Protein AF-A0A926Y328-F1 (afdb_monomer_lite)

Sequence (182 aa):
MPKIAIYEFLTFYAYMYDIIGTEPSHLHVYKTKTKGKVAKIWIDSLTFAEVGDLKEKEQNPVVRLVEANQEVLLAQYNRVRQGEKVKAITLKLKKNMEGFGRVTPRIKKVSFPKVGKFQVDLEDGREIILPISRFPSLKKVPTSDRRHPIILNGDSITWEKCNEVYHIQDILGFPENYIYKG

Organism: NCBI:txid2771354

Structure (mmCIF, N/CA/C/O backbone):
data_AF-A0A926Y328-F1
#
_entry.id   AF-A0A926Y328-F1
#
loop_
_atom_site.group_PDB
_atom_site.id
_atom_site.type_symbol
_atom_site.label_atom_id
_atom_site.label_alt_id
_atom_site.label_comp_id
_atom_site.label_asym_id
_atom_site.label_entity_id
_atom_site.label_seq_id
_atom_site.pdbx_PDB_ins_code
_atom_site.Cartn_x
_atom_site.Cartn_y
_atom_site.Cartn_z
_atom_site.occupancy
_atom_site.B_iso_or_equiv
_atom_site.auth_seq_id
_atom_site.auth_comp_id
_atom_site.auth_asym_id
_atom_site.auth_atom_id
_atom_site.pdbx_PDB_model_num
ATOM 1 N N . MET A 1 1 ? -23.651 -7.775 28.266 1.00 73.69 1 MET A N 1
ATOM 2 C CA . MET A 1 1 ? -22.973 -6.710 27.498 1.00 73.69 1 MET A CA 1
ATOM 3 C C . MET A 1 1 ? -22.821 -7.190 26.063 1.00 73.69 1 MET A C 1
ATOM 5 O O . MET A 1 1 ? -22.105 -8.169 25.854 1.00 73.69 1 MET A O 1
ATOM 9 N N . PRO A 1 2 ? -23.550 -6.611 25.101 1.00 81.75 2 PRO A N 1
ATOM 10 C CA . PRO A 1 2 ? -23.403 -6.960 23.693 1.00 81.75 2 PRO A CA 1
ATOM 11 C C . PRO A 1 2 ? -22.001 -6.586 23.203 1.00 81.75 2 PRO A C 1
ATOM 13 O O . PRO A 1 2 ? -21.590 -5.428 23.270 1.00 81.75 2 PRO A O 1
ATOM 16 N N . LYS A 1 3 ? -21.253 -7.585 22.725 1.00 90.56 3 LYS A N 1
ATOM 17 C CA . LYS A 1 3 ? -19.982 -7.355 22.035 1.00 90.56 3 LYS A CA 1
ATOM 18 C C . LYS A 1 3 ? -20.291 -6.806 20.649 1.00 90.56 3 LYS A C 1
ATOM 20 O O . LYS A 1 3 ? -20.972 -7.472 19.872 1.00 90.56 3 LYS A O 1
ATOM 25 N N . ILE A 1 4 ? -19.779 -5.619 20.360 1.00 92.06 4 ILE A N 1
ATOM 26 C CA . ILE A 1 4 ? -19.999 -4.924 19.092 1.00 92.06 4 ILE A CA 1
ATOM 27 C C . ILE A 1 4 ? -18.924 -5.334 18.094 1.00 92.06 4 ILE A C 1
ATOM 29 O O . ILE A 1 4 ? -19.246 -5.709 16.970 1.00 92.06 4 ILE A O 1
ATOM 33 N N . ALA A 1 5 ? -17.654 -5.328 18.505 1.00 93.62 5 ALA A N 1
ATOM 34 C CA . ALA A 1 5 ? -16.554 -5.631 17.603 1.00 93.62 5 ALA A CA 1
ATOM 35 C C . ALA A 1 5 ? -15.324 -6.213 18.311 1.00 93.62 5 ALA A C 1
ATOM 37 O O . ALA A 1 5 ? -15.181 -6.119 19.530 1.00 93.62 5 ALA A O 1
ATOM 38 N N . ILE A 1 6 ? -14.428 -6.823 17.539 1.00 92.88 6 ILE A N 1
ATOM 39 C CA . ILE A 1 6 ? -13.157 -7.390 18.003 1.00 92.88 6 ILE A CA 1
ATOM 40 C C . ILE A 1 6 ? -12.027 -7.047 17.027 1.00 92.88 6 ILE A C 1
ATOM 42 O O . ILE A 1 6 ? -12.228 -7.047 15.813 1.00 92.88 6 ILE A O 1
ATOM 46 N N . TYR A 1 7 ? -10.832 -6.790 17.554 1.00 91.00 7 TYR A N 1
ATOM 47 C CA . TYR A 1 7 ? -9.600 -6.626 16.780 1.00 91.00 7 TYR A CA 1
ATOM 48 C C . TYR A 1 7 ? -8.423 -7.195 17.570 1.00 91.00 7 TYR A C 1
ATOM 50 O O . TYR A 1 7 ? -8.097 -6.675 18.634 1.00 91.00 7 TYR A O 1
ATOM 58 N N . GLU A 1 8 ? -7.780 -8.249 17.063 1.00 87.94 8 GLU A N 1
ATOM 59 C CA . GLU A 1 8 ? -6.689 -8.947 17.758 1.00 87.94 8 GLU A CA 1
ATOM 60 C C . GLU A 1 8 ? -7.041 -9.268 19.228 1.00 87.94 8 GLU A C 1
ATOM 62 O O . GLU A 1 8 ? -7.888 -10.117 19.497 1.00 87.94 8 GLU A O 1
ATOM 67 N N . PHE A 1 9 ? -6.407 -8.592 20.191 1.00 87.00 9 PHE A N 1
ATOM 68 C CA . PHE A 1 9 ? -6.648 -8.756 21.626 1.00 87.00 9 PHE A CA 1
ATOM 69 C C . PHE A 1 9 ? -7.624 -7.722 22.214 1.00 87.00 9 PHE A C 1
ATOM 71 O O . PHE A 1 9 ? -7.939 -7.808 23.404 1.00 87.00 9 PHE A O 1
ATOM 78 N N . LEU A 1 10 ? -8.120 -6.772 21.421 1.00 90.62 10 LEU A N 1
ATOM 79 C CA . LEU A 1 10 ? -9.070 -5.735 21.822 1.00 90.62 10 LEU A CA 1
ATOM 80 C C . LEU A 1 10 ? -10.511 -6.185 21.566 1.00 90.62 10 LEU A C 1
ATOM 82 O O . LEU A 1 10 ? -10.850 -6.663 20.482 1.00 90.62 10 LEU A O 1
ATOM 86 N N . THR A 1 11 ? -11.370 -5.992 22.564 1.00 91.94 11 THR A N 1
ATOM 87 C CA . THR A 1 11 ? -12.817 -6.193 22.438 1.00 91.94 11 THR A CA 1
ATOM 88 C C . THR A 1 11 ? -13.537 -4.868 22.657 1.00 91.94 11 THR A C 1
ATOM 90 O O . THR A 1 11 ? -13.275 -4.172 23.638 1.00 91.94 11 THR A O 1
ATOM 93 N N . PHE A 1 12 ? -14.473 -4.570 21.758 1.00 93.56 12 PHE A N 1
ATOM 94 C CA . PHE A 1 12 ? -15.342 -3.402 21.767 1.00 93.56 12 PHE A CA 1
ATOM 95 C C . PHE A 1 12 ? -16.763 -3.836 22.120 1.00 93.56 12 PHE A C 1
ATOM 97 O O . PHE A 1 12 ? -17.315 -4.768 21.523 1.00 93.56 12 PHE A O 1
ATOM 104 N N . TYR A 1 13 ? -17.376 -3.167 23.082 1.00 92.12 13 TYR A N 1
ATOM 105 C CA . TYR A 1 13 ? -18.730 -3.465 23.530 1.00 92.12 13 TYR A CA 1
ATOM 106 C C . TYR A 1 13 ? -19.440 -2.192 23.983 1.00 92.12 13 TYR A C 1
ATOM 108 O O . TYR A 1 13 ? -18.831 -1.131 24.071 1.00 92.12 13 TYR A O 1
ATOM 116 N N . ALA A 1 14 ? -20.728 -2.297 24.278 1.00 88.75 14 ALA A N 1
ATOM 117 C CA . ALA A 1 14 ? -21.470 -1.210 24.899 1.00 88.75 14 ALA A CA 1
ATOM 118 C C . ALA A 1 14 ? -22.305 -1.744 26.068 1.00 88.75 14 ALA A C 1
ATOM 120 O O . ALA A 1 14 ? -22.779 -2.889 26.037 1.00 88.75 14 ALA A O 1
ATOM 121 N N . TYR A 1 15 ? -22.443 -0.953 27.131 1.00 84.06 15 TYR A N 1
ATOM 122 C CA . TYR A 1 15 ? -23.359 -1.278 28.217 1.00 84.06 15 TYR A CA 1
ATOM 123 C C . TYR A 1 15 ? -24.766 -0.853 27.828 1.00 84.06 15 TYR A C 1
ATOM 125 O O . TYR A 1 15 ? -24.985 0.227 27.296 1.00 84.06 15 TYR A O 1
ATOM 133 N N . MET A 1 16 ? -25.739 -1.712 28.118 1.00 76.31 16 MET A N 1
ATOM 134 C CA . MET A 1 16 ? -27.128 -1.445 27.745 1.00 76.31 16 MET A CA 1
ATOM 135 C C . MET A 1 16 ? -27.701 -0.231 28.489 1.00 76.31 16 MET A C 1
ATOM 137 O O . MET A 1 16 ? -28.529 0.478 27.934 1.00 76.31 16 MET A O 1
ATOM 141 N N . TYR A 1 17 ? -27.220 0.021 29.712 1.00 79.81 17 TYR A N 1
ATOM 142 C CA . TYR A 1 17 ? -27.586 1.198 30.499 1.00 79.81 17 TYR A CA 1
ATOM 143 C C . TYR A 1 17 ? -27.181 2.499 29.790 1.00 79.81 17 TYR A C 1
ATOM 145 O O . TYR A 1 17 ? -28.018 3.376 29.601 1.00 79.81 17 TYR A O 1
ATOM 153 N N . ASP A 1 18 ? -25.942 2.573 29.297 1.00 80.81 18 ASP A N 1
ATOM 154 C CA . ASP A 1 18 ? -25.418 3.776 28.641 1.00 80.81 18 ASP A CA 1
ATOM 155 C C . ASP A 1 18 ? -26.069 4.020 27.270 1.00 80.81 18 ASP A C 1
ATOM 157 O O . ASP A 1 18 ? -26.306 5.157 26.879 1.00 80.81 18 ASP A O 1
ATOM 161 N N . ILE A 1 19 ? -26.412 2.943 26.554 1.00 75.75 19 ILE A N 1
ATOM 162 C CA . ILE A 1 19 ? -27.060 2.994 25.232 1.00 75.75 19 ILE A CA 1
ATOM 163 C C . ILE A 1 19 ? -28.508 3.506 25.300 1.00 75.75 19 ILE A C 1
ATOM 165 O O . ILE A 1 19 ? -28.989 4.162 24.372 1.00 75.75 19 ILE A O 1
ATOM 169 N N . ILE A 1 20 ? -29.230 3.151 26.366 1.00 72.88 20 ILE A N 1
ATOM 170 C CA . ILE A 1 20 ? -30.618 3.585 26.589 1.00 72.88 20 ILE A CA 1
ATOM 171 C C . ILE A 1 20 ? -30.651 5.017 27.150 1.00 72.88 20 ILE A C 1
ATOM 173 O O . ILE A 1 20 ? -31.646 5.720 26.981 1.00 72.88 20 ILE A O 1
ATOM 177 N N . GLY A 1 21 ? -29.561 5.457 27.785 1.00 73.44 21 GLY A N 1
ATOM 178 C CA . GLY A 1 21 ? -29.406 6.805 28.317 1.00 73.44 21 GLY A CA 1
ATOM 179 C C . GLY A 1 21 ? -29.294 7.907 27.256 1.00 73.44 21 GLY A C 1
ATOM 180 O O . GLY A 1 21 ? -29.408 7.695 26.049 1.00 73.44 21 GLY A O 1
ATOM 181 N N . THR A 1 22 ? -29.055 9.130 27.734 1.00 75.94 22 THR A N 1
ATOM 182 C CA . THR A 1 22 ? -28.849 10.334 26.908 1.00 75.94 22 THR A CA 1
ATOM 183 C C . THR A 1 22 ? -27.410 10.488 26.416 1.00 75.94 22 THR A C 1
ATOM 185 O O . THR A 1 22 ? -27.053 11.541 25.890 1.00 75.94 22 T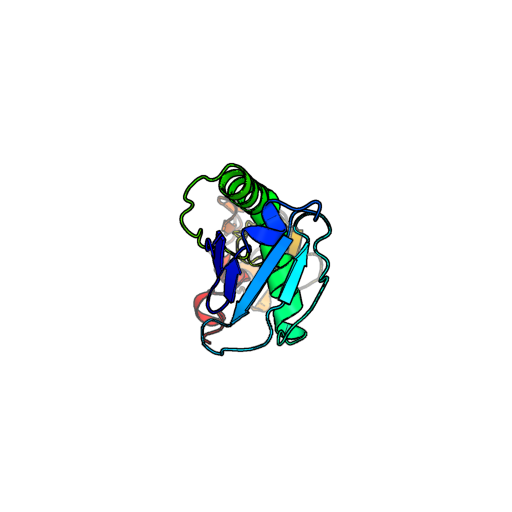HR A O 1
ATOM 188 N N . GLU A 1 23 ? -26.555 9.491 26.635 1.00 82.62 23 GLU A N 1
ATOM 189 C CA . GLU A 1 23 ? -25.159 9.590 26.238 1.00 82.62 23 GLU A CA 1
ATOM 190 C C . GLU A 1 23 ? -24.992 9.497 24.712 1.00 82.62 23 GLU A C 1
ATOM 192 O O . GLU A 1 23 ? -25.730 8.764 24.045 1.00 82.62 23 GLU A O 1
ATOM 197 N N . PRO A 1 24 ? -24.002 10.206 24.138 1.00 87.75 24 PRO A N 1
ATOM 198 C CA . PRO A 1 24 ? -23.628 10.029 22.741 1.00 87.75 24 PRO A CA 1
ATOM 199 C C . PRO A 1 24 ? -23.164 8.598 22.434 1.00 87.75 24 PRO A C 1
ATOM 201 O O . PRO A 1 24 ? -22.748 7.848 23.321 1.00 87.75 24 PRO A O 1
ATOM 204 N N . SER A 1 25 ? -23.171 8.227 21.154 1.00 91.25 25 SER A N 1
ATOM 205 C CA . SER A 1 25 ? -22.725 6.910 20.692 1.00 91.25 25 SER A CA 1
ATOM 206 C C . SER A 1 25 ? -21.257 6.657 21.066 1.00 91.25 25 SER A C 1
ATOM 208 O O . SER A 1 25 ? -20.362 7.407 20.671 1.00 91.25 25 SER A O 1
ATOM 210 N N . HIS A 1 26 ? -20.982 5.590 21.816 1.00 93.75 26 HIS A N 1
ATOM 211 C CA . HIS A 1 26 ? -19.636 5.275 22.309 1.00 93.75 26 HIS A CA 1
ATOM 212 C C . HIS A 1 26 ? -19.370 3.776 22.401 1.00 93.75 26 HIS A C 1
ATOM 214 O O . HIS A 1 26 ? -20.279 2.948 22.414 1.00 93.75 26 HIS A O 1
ATOM 220 N N . LEU A 1 27 ? -18.092 3.425 22.511 1.00 94.06 27 LEU A N 1
ATOM 221 C CA . LEU A 1 27 ? -17.631 2.061 22.710 1.00 94.06 27 LEU A CA 1
ATOM 222 C C . LEU A 1 27 ? -16.776 1.968 23.962 1.00 94.06 27 LEU A C 1
ATOM 224 O O . LEU A 1 27 ? -15.891 2.785 24.211 1.00 94.06 27 LEU A O 1
ATOM 228 N N . HIS A 1 28 ? -17.017 0.900 24.702 1.00 93.69 28 HIS A N 1
ATOM 229 C CA . HIS A 1 28 ? -16.147 0.429 25.756 1.00 93.69 28 HIS A CA 1
ATOM 230 C C . HIS A 1 28 ? -15.105 -0.518 25.165 1.00 93.69 28 HIS A C 1
ATOM 232 O O . HIS A 1 28 ? -15.449 -1.444 24.426 1.00 93.69 28 HIS A O 1
ATOM 238 N N . VAL A 1 29 ? -13.834 -0.297 25.493 1.00 93.19 29 VAL A N 1
ATOM 239 C CA . VAL A 1 29 ? -12.691 -1.021 24.933 1.00 93.19 29 VAL A CA 1
ATOM 240 C C . VAL A 1 29 ? -11.871 -1.631 26.058 1.00 93.19 29 VAL A C 1
ATOM 242 O O . VAL A 1 29 ? -11.437 -0.940 26.979 1.00 93.19 29 VAL A O 1
ATOM 245 N N . TYR A 1 30 ? -11.626 -2.937 25.980 1.00 90.06 30 TYR A N 1
ATOM 246 C CA . TYR A 1 30 ? -10.762 -3.632 26.932 1.00 90.06 30 TYR A CA 1
ATOM 247 C C . TYR A 1 30 ? -9.869 -4.669 26.256 1.00 90.06 30 TYR A C 1
ATOM 249 O O . TYR A 1 30 ? -10.146 -5.170 25.161 1.00 90.06 30 TYR A O 1
ATOM 257 N N . LYS A 1 31 ? -8.786 -5.019 26.953 1.00 88.25 31 LYS A N 1
ATOM 258 C CA . LYS A 1 31 ? -7.846 -6.064 26.550 1.00 88.25 31 LYS A CA 1
ATOM 259 C C . LYS A 1 31 ? -8.365 -7.426 26.997 1.00 88.25 31 LYS A C 1
ATOM 261 O O . LYS A 1 31 ? -8.443 -7.716 28.183 1.00 88.25 31 LYS A O 1
ATOM 266 N N . THR A 1 32 ? -8.659 -8.307 26.051 1.00 79.19 32 THR A N 1
ATOM 267 C CA . THR A 1 32 ? -9.275 -9.621 26.312 1.00 79.19 32 THR A CA 1
ATOM 268 C C . THR A 1 32 ? -8.419 -10.514 27.220 1.00 79.19 32 THR A C 1
ATOM 270 O O . THR A 1 32 ? -8.957 -11.330 27.962 1.00 79.19 32 THR A O 1
ATOM 273 N N . LYS A 1 33 ? -7.090 -10.343 27.195 1.00 71.19 33 LYS A N 1
ATOM 274 C CA . LYS A 1 33 ? -6.137 -11.130 27.998 1.00 71.19 33 LYS A CA 1
ATOM 275 C C . LYS A 1 33 ? -5.918 -10.601 29.424 1.00 71.19 33 LYS A C 1
ATOM 277 O O . LYS A 1 33 ? -5.341 -11.313 30.235 1.00 71.19 33 LYS A O 1
ATOM 282 N N . THR A 1 34 ? -6.359 -9.384 29.745 1.00 68.81 34 THR A N 1
ATOM 283 C CA . THR A 1 34 ? -6.129 -8.750 31.055 1.00 68.81 34 THR A CA 1
ATOM 284 C C . THR A 1 34 ? -7.411 -8.086 31.542 1.00 68.81 34 THR A C 1
ATOM 286 O O . THR A 1 34 ? -7.895 -7.153 30.904 1.00 68.81 34 THR A O 1
ATOM 289 N N . LYS A 1 35 ? -7.957 -8.526 32.681 1.00 63.69 35 LYS A N 1
ATOM 290 C CA . LYS A 1 35 ? -9.060 -7.809 33.336 1.00 63.69 35 LYS A CA 1
ATOM 291 C C . LYS A 1 35 ? -8.498 -6.521 33.941 1.00 63.69 35 LYS A C 1
ATOM 293 O O . LYS A 1 35 ? -7.782 -6.582 34.931 1.00 63.69 35 LYS A O 1
ATOM 298 N N . GLY A 1 36 ? -8.782 -5.393 33.303 1.00 76.25 36 GLY A N 1
ATOM 299 C CA . GLY A 1 36 ? -8.297 -4.070 33.689 1.00 76.25 36 GLY A CA 1
ATOM 300 C C . GLY A 1 36 ? -9.384 -3.012 33.537 1.00 76.25 36 GLY A C 1
ATOM 301 O O . GLY A 1 36 ? -10.508 -3.329 33.131 1.00 76.25 36 GLY A O 1
ATOM 302 N N . LYS A 1 37 ? -9.054 -1.760 33.856 1.00 85.25 37 LYS A N 1
ATOM 303 C CA . LYS A 1 37 ? -9.951 -0.620 33.658 1.00 85.25 37 LYS A CA 1
ATOM 304 C C . LYS A 1 37 ? -10.261 -0.456 32.175 1.00 85.25 37 LYS A C 1
ATOM 306 O O . LYS A 1 37 ? -9.373 -0.479 31.319 1.00 85.25 37 LYS A O 1
ATOM 311 N N . VAL A 1 38 ? -11.547 -0.313 31.894 1.00 91.12 38 VAL A N 1
ATOM 312 C CA . VAL A 1 38 ? -12.096 -0.234 30.544 1.00 91.12 38 VAL A CA 1
ATOM 313 C C . VAL A 1 38 ? -11.940 1.194 30.033 1.00 91.12 38 VAL A C 1
ATOM 315 O O . VAL A 1 38 ? -12.149 2.139 30.784 1.00 91.12 38 VAL A O 1
ATOM 318 N N . ALA A 1 39 ? -11.557 1.348 28.771 1.00 93.75 39 ALA A N 1
ATOM 319 C CA . ALA A 1 39 ? -11.545 2.645 28.111 1.00 93.75 39 ALA A CA 1
ATOM 320 C C . ALA A 1 39 ? -12.910 2.934 27.480 1.00 93.75 39 ALA A C 1
ATOM 322 O O . ALA A 1 39 ? -13.595 2.009 27.045 1.00 93.75 39 ALA A O 1
ATOM 323 N N . LYS A 1 40 ? -13.276 4.206 27.361 1.00 94.56 40 LYS A N 1
ATOM 324 C CA . LYS A 1 40 ? -14.501 4.684 26.721 1.00 94.56 40 LYS A CA 1
ATOM 325 C C . LYS A 1 40 ? -14.137 5.678 25.627 1.00 94.56 40 LYS A C 1
ATOM 327 O O . LYS A 1 40 ? -13.535 6.710 25.916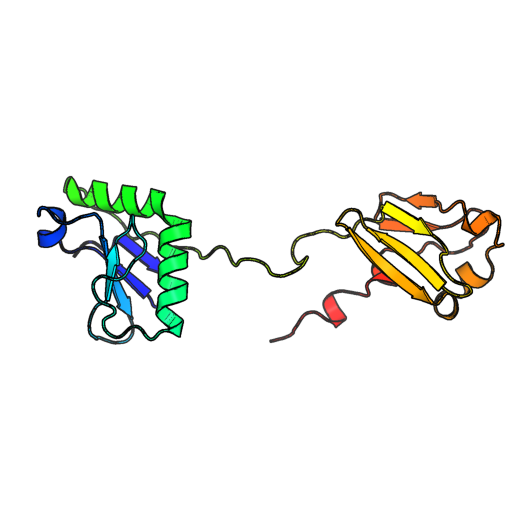 1.00 94.56 40 LYS A O 1
ATOM 332 N N . ILE A 1 41 ? -14.497 5.365 24.385 1.00 95.69 41 ILE A N 1
ATOM 333 C CA . ILE A 1 41 ? -14.258 6.202 23.201 1.00 95.69 41 ILE A CA 1
ATOM 334 C C . ILE A 1 41 ? -15.584 6.570 22.538 1.00 95.69 41 ILE A C 1
ATOM 336 O O . ILE A 1 41 ? -16.431 5.703 22.318 1.00 95.69 41 ILE A O 1
ATOM 340 N N . TRP A 1 42 ? -15.765 7.845 22.209 1.00 95.50 42 TRP A N 1
ATOM 341 C CA . TRP A 1 42 ? -16.911 8.319 21.436 1.00 95.50 42 TRP A CA 1
ATOM 342 C C . TRP A 1 42 ? -16.751 7.914 19.969 1.00 95.50 42 TRP A C 1
ATOM 344 O O . TRP A 1 42 ? -15.687 8.115 19.384 1.00 95.50 42 TRP A O 1
ATOM 354 N N . ILE A 1 43 ? -17.798 7.342 19.367 1.00 92.75 43 ILE A N 1
ATOM 355 C CA . ILE A 1 43 ? -17.726 6.866 17.979 1.00 92.75 43 ILE A CA 1
ATOM 356 C C . ILE A 1 43 ? -17.631 8.052 17.015 1.00 92.75 43 ILE A C 1
ATOM 358 O O . ILE A 1 43 ? -16.871 7.978 16.057 1.00 92.75 43 ILE A O 1
ATOM 362 N N . ASP A 1 44 ? -18.352 9.143 17.279 1.00 89.75 44 ASP A N 1
ATOM 363 C CA . ASP A 1 44 ? -18.438 10.290 16.367 1.00 89.75 44 ASP A CA 1
ATOM 364 C C . ASP A 1 44 ? -17.201 11.199 16.433 1.00 89.75 44 ASP A C 1
ATOM 366 O O . ASP A 1 44 ? -16.623 11.531 15.401 1.00 89.75 44 ASP A O 1
ATOM 370 N N . SER A 1 45 ? -16.762 11.581 17.640 1.00 92.38 45 SER A N 1
ATOM 371 C CA . SER A 1 45 ? -15.619 12.492 17.821 1.00 92.38 45 SER A CA 1
ATOM 372 C C . SER A 1 45 ? -14.262 11.794 17.841 1.00 92.38 45 SER A C 1
ATOM 374 O O . SER A 1 45 ? -13.239 12.474 17.801 1.00 92.38 45 SER A O 1
ATOM 376 N N . LEU A 1 46 ? -14.236 10.460 17.948 1.00 92.88 46 LEU A N 1
ATOM 377 C CA . LEU A 1 46 ? -13.021 9.643 18.047 1.00 92.88 46 LEU A CA 1
ATOM 378 C C . LEU A 1 46 ? -12.140 9.961 19.271 1.00 92.88 46 LEU A C 1
ATOM 380 O O . LEU A 1 46 ? -10.982 9.549 19.339 1.00 92.88 46 LEU A O 1
ATOM 384 N N . THR A 1 47 ? -12.681 10.676 20.259 1.00 93.75 47 THR A N 1
ATOM 385 C CA . THR A 1 47 ? -11.978 11.042 21.491 1.00 93.75 47 THR A CA 1
ATOM 386 C C . THR A 1 47 ? -12.308 10.080 22.626 1.00 93.75 47 THR A C 1
ATOM 388 O O . THR A 1 47 ? -13.423 9.562 22.732 1.00 93.75 47 THR A O 1
ATOM 391 N N . PHE A 1 48 ? -11.337 9.844 23.508 1.00 94.12 48 PHE A N 1
ATOM 392 C CA . PHE A 1 48 ? -11.570 9.077 24.727 1.00 94.12 48 PHE A CA 1
ATOM 393 C C . PHE A 1 48 ? -12.238 9.954 25.789 1.00 94.12 48 PHE A C 1
ATOM 395 O O . PHE A 1 48 ? -11.722 11.015 26.130 1.00 94.12 48 PHE A O 1
ATOM 402 N N . ALA A 1 49 ? -13.356 9.484 26.341 1.00 92.69 49 ALA A N 1
ATOM 403 C CA . ALA A 1 49 ? -13.877 9.976 27.615 1.00 92.69 49 ALA A CA 1
ATOM 404 C C . ALA A 1 49 ? -13.023 9.454 28.777 1.00 92.69 49 ALA A C 1
ATOM 406 O O . ALA A 1 49 ? -12.724 10.181 29.717 1.00 92.69 49 ALA A O 1
ATOM 407 N N . GLU A 1 50 ? -12.602 8.190 28.678 1.00 93.31 50 GLU A N 1
ATOM 408 C CA . GLU A 1 50 ? -11.755 7.517 29.659 1.00 93.31 50 GLU A CA 1
ATOM 409 C C . GLU A 1 50 ? -10.768 6.605 28.929 1.00 93.31 50 GLU A C 1
ATOM 411 O O . GLU A 1 50 ? -11.159 5.828 28.061 1.00 93.31 50 GLU A O 1
ATOM 416 N N . VAL A 1 51 ? -9.482 6.663 29.271 1.00 91.88 51 VAL A N 1
ATOM 417 C CA . VAL A 1 51 ? -8.455 5.827 28.615 1.00 91.88 51 VAL A CA 1
ATOM 418 C C . VAL A 1 51 ? -8.269 4.457 29.278 1.00 91.88 51 VAL A C 1
ATOM 420 O O . VAL A 1 51 ? -7.656 3.568 28.687 1.00 91.88 51 VAL A O 1
ATOM 423 N N . GLY A 1 52 ? -8.812 4.258 30.485 1.00 90.31 52 GLY A N 1
ATOM 424 C CA . GLY A 1 52 ? -8.665 3.013 31.242 1.00 90.31 52 GLY A CA 1
ATOM 425 C C . GLY A 1 52 ? -7.199 2.572 31.361 1.00 90.31 52 GLY A C 1
ATOM 426 O O . GLY A 1 52 ? -6.315 3.389 31.608 1.00 90.31 52 GLY A O 1
ATOM 427 N N . ASP A 1 53 ? -6.941 1.281 31.137 1.00 89.88 53 ASP A N 1
ATOM 428 C CA . ASP A 1 53 ? -5.587 0.702 31.133 1.00 89.88 53 ASP A CA 1
ATOM 429 C C . ASP A 1 53 ? -4.946 0.646 29.727 1.00 89.88 53 ASP A C 1
ATOM 431 O O . ASP A 1 53 ? -4.005 -0.133 29.497 1.00 89.88 53 ASP A O 1
ATOM 435 N N . LEU A 1 54 ? -5.462 1.406 28.751 1.00 89.31 54 LEU A N 1
ATOM 436 C CA . LEU A 1 54 ? -4.853 1.501 27.422 1.00 89.31 54 LEU A CA 1
ATOM 437 C C . LEU A 1 54 ? -3.606 2.387 27.469 1.00 89.31 54 LEU A C 1
ATOM 439 O O . LEU A 1 54 ? -3.664 3.573 27.796 1.00 89.31 54 LEU A O 1
ATOM 443 N N . LYS A 1 55 ? -2.465 1.823 27.067 1.00 88.88 55 LYS A N 1
ATOM 444 C CA . LYS A 1 55 ? -1.219 2.582 26.884 1.00 88.88 55 LYS A CA 1
ATOM 445 C C . LYS A 1 55 ? -1.344 3.498 25.666 1.00 88.88 55 LYS A C 1
ATOM 447 O O . LYS A 1 55 ? -2.048 3.152 24.724 1.00 88.88 55 LYS A O 1
ATOM 452 N N . GLU A 1 56 ? -0.589 4.593 25.608 1.00 85.00 56 GLU A N 1
ATOM 453 C CA . GLU A 1 56 ? -0.598 5.518 24.454 1.00 85.00 56 GLU A CA 1
ATOM 454 C C . GLU A 1 56 ? -0.397 4.801 23.106 1.00 85.00 56 GLU A C 1
ATOM 456 O O . GLU A 1 56 ? -1.125 5.036 22.143 1.00 85.00 56 GLU A O 1
ATOM 461 N N . LYS A 1 57 ? 0.513 3.816 23.063 1.00 84.56 57 LYS A N 1
ATOM 462 C CA . LYS A 1 57 ? 0.747 2.971 21.877 1.00 84.56 57 LYS A CA 1
ATOM 463 C C . LYS A 1 57 ? -0.467 2.135 21.434 1.00 84.56 57 LYS A C 1
ATOM 465 O O . LYS A 1 57 ? -0.488 1.652 20.309 1.00 84.56 57 LYS A O 1
ATOM 470 N N . GLU A 1 58 ? -1.434 1.915 22.322 1.00 87.62 58 GLU A N 1
ATOM 471 C CA . GLU A 1 58 ? -2.680 1.170 22.086 1.00 87.62 58 GLU A CA 1
ATOM 472 C C . GLU A 1 58 ? -3.842 2.119 21.743 1.00 87.62 58 GLU A C 1
ATOM 474 O O . GLU A 1 58 ? -4.744 1.733 21.003 1.00 87.62 58 GLU A O 1
ATOM 479 N N . GLN A 1 59 ? -3.800 3.369 22.217 1.00 90.62 59 GLN A N 1
ATOM 480 C CA . GLN A 1 59 ? -4.833 4.380 21.971 1.00 90.62 59 GLN A CA 1
ATOM 481 C C . GLN A 1 59 ? -4.910 4.771 20.487 1.00 90.62 59 GLN A C 1
ATOM 483 O O . GLN A 1 59 ? -5.992 4.738 19.904 1.00 90.62 59 GLN A O 1
ATOM 488 N N . ASN A 1 60 ? -3.771 5.048 19.840 1.00 89.31 60 ASN A N 1
ATOM 489 C CA . ASN A 1 60 ? -3.735 5.416 18.416 1.00 89.31 60 ASN A CA 1
ATOM 490 C C . ASN A 1 60 ? -4.330 4.332 17.490 1.00 89.31 60 ASN A C 1
ATOM 492 O O . ASN A 1 60 ? -5.161 4.659 16.640 1.00 89.31 60 ASN A O 1
ATOM 496 N N . PRO A 1 61 ? -3.971 3.038 17.629 1.00 89.19 61 PRO A N 1
ATOM 497 C CA . PRO A 1 61 ? -4.643 1.966 16.900 1.00 89.19 61 PRO A CA 1
ATOM 498 C C . PRO A 1 61 ? -6.153 1.907 17.140 1.00 89.19 61 PRO A C 1
ATOM 500 O O . PRO A 1 61 ? -6.893 1.692 16.186 1.00 89.19 61 PRO A O 1
ATOM 503 N N . VAL A 1 62 ? -6.624 2.115 18.375 1.00 92.62 62 VAL A N 1
ATOM 504 C CA . VAL A 1 62 ? -8.062 2.123 18.693 1.00 92.62 62 VAL A CA 1
ATOM 505 C C . VAL A 1 62 ? -8.784 3.244 17.951 1.00 92.62 62 VAL A C 1
ATOM 507 O O . VAL A 1 62 ? -9.774 2.965 17.282 1.00 92.62 62 VAL A O 1
ATOM 510 N N . VAL A 1 63 ? -8.266 4.473 18.001 1.00 93.06 63 VAL A N 1
ATOM 511 C CA . VAL A 1 63 ? -8.831 5.622 17.272 1.00 93.06 63 VAL A CA 1
ATOM 512 C C . VAL A 1 63 ? -8.939 5.308 15.781 1.00 93.06 63 VAL A C 1
ATOM 514 O O . VAL A 1 63 ? -10.019 5.403 15.205 1.00 93.06 63 VAL A O 1
ATOM 517 N N . ARG A 1 64 ? -7.853 4.811 15.175 1.00 89.75 64 ARG A N 1
ATOM 518 C CA . ARG A 1 64 ? -7.820 4.435 13.752 1.00 89.75 64 ARG A CA 1
ATOM 519 C C . ARG A 1 64 ? -8.777 3.295 13.404 1.00 89.75 64 ARG A C 1
ATOM 521 O O . ARG A 1 64 ? -9.296 3.255 12.292 1.00 89.75 64 ARG A O 1
ATOM 528 N N . LEU A 1 65 ? -8.991 2.342 14.312 1.00 92.38 65 LEU A N 1
ATOM 529 C CA . LEU A 1 65 ? -9.969 1.268 14.120 1.00 92.38 65 LEU A CA 1
ATOM 530 C C . LEU A 1 65 ? -11.392 1.813 14.120 1.00 92.38 65 LEU A C 1
ATOM 532 O O . LEU A 1 65 ? -12.178 1.403 13.266 1.00 92.38 65 LEU A O 1
ATOM 536 N N . VAL A 1 66 ? -11.711 2.705 15.059 1.00 93.12 66 VAL A N 1
ATOM 537 C CA . VAL A 1 66 ? -13.040 3.316 15.150 1.00 93.12 66 VAL A CA 1
ATOM 538 C C . VAL A 1 66 ? -13.296 4.197 13.932 1.00 93.12 66 VAL A C 1
ATOM 540 O O . VAL A 1 66 ? -14.321 4.022 13.289 1.00 93.12 66 VAL A O 1
ATOM 543 N N . GLU A 1 67 ? -12.333 5.031 13.541 1.00 92.81 67 GLU A N 1
ATOM 544 C CA . GLU A 1 67 ? -12.402 5.871 12.340 1.00 92.81 67 GLU A CA 1
ATOM 545 C C . GLU A 1 67 ? -12.613 5.037 11.067 1.00 92.81 67 GLU A C 1
ATOM 547 O O . GLU A 1 67 ? -13.577 5.232 10.330 1.00 92.81 67 GLU A O 1
ATOM 552 N N . ALA A 1 68 ? -11.762 4.034 10.825 1.00 89.50 68 ALA A N 1
ATOM 553 C CA . ALA A 1 68 ? -11.814 3.238 9.597 1.00 89.50 68 ALA A CA 1
ATOM 554 C C . ALA A 1 68 ? -13.068 2.354 9.472 1.00 89.50 68 ALA A C 1
ATOM 556 O O . ALA A 1 68 ? -13.324 1.815 8.394 1.00 89.50 68 ALA A O 1
ATOM 557 N N . ASN A 1 69 ? -13.811 2.154 10.564 1.00 92.81 69 ASN A N 1
ATOM 558 C CA . ASN A 1 69 ? -14.989 1.287 10.620 1.00 92.81 69 ASN A CA 1
ATOM 559 C C . ASN A 1 69 ? -16.222 2.019 11.186 1.00 92.81 69 ASN A C 1
ATOM 561 O O . ASN A 1 69 ? -17.168 1.359 11.619 1.00 92.81 69 ASN A O 1
ATOM 565 N N . GLN A 1 70 ? -16.216 3.357 11.193 1.00 92.06 70 GLN A N 1
ATOM 566 C CA . GLN A 1 70 ? -17.172 4.188 11.933 1.00 92.06 70 GLN A CA 1
ATOM 567 C C . GLN A 1 70 ? -18.627 3.895 11.551 1.00 92.06 70 GLN A C 1
ATOM 569 O O . GLN A 1 70 ? -19.443 3.622 12.428 1.00 92.06 70 GLN A O 1
ATOM 574 N N . GLU A 1 71 ? -18.941 3.843 10.253 1.00 92.19 71 GLU A N 1
ATOM 575 C CA . GLU A 1 71 ? -20.295 3.557 9.751 1.00 92.19 71 GLU A CA 1
ATOM 576 C C . GLU A 1 71 ? -20.827 2.203 10.240 1.00 92.19 71 GLU A C 1
ATOM 578 O O . GLU A 1 71 ? -21.955 2.095 10.724 1.00 92.19 71 GLU A O 1
ATOM 583 N N . VAL A 1 72 ? -19.999 1.157 10.159 1.00 93.19 72 VAL A N 1
ATOM 584 C CA . VAL A 1 72 ? -20.395 -0.199 10.562 1.00 93.19 72 VAL A CA 1
ATOM 585 C C . VAL A 1 72 ? -20.537 -0.285 12.083 1.00 93.19 72 VAL A C 1
ATOM 587 O O . VAL A 1 72 ? -21.451 -0.942 12.581 1.00 93.19 72 VAL A O 1
ATOM 590 N N . LEU A 1 73 ? -19.664 0.391 12.833 1.00 94.00 73 LEU A N 1
ATOM 591 C CA . LEU A 1 73 ? -19.735 0.462 14.292 1.00 94.00 73 LEU A CA 1
ATOM 592 C C . LEU A 1 73 ? -20.986 1.212 14.765 1.00 94.00 73 LEU A C 1
ATOM 594 O O . LEU A 1 73 ? -21.679 0.704 15.645 1.00 94.00 73 LEU A O 1
ATOM 598 N N . LEU A 1 74 ? -21.317 2.353 14.152 1.00 93.44 74 LEU A N 1
ATOM 599 C CA . LEU A 1 74 ? -22.553 3.096 14.419 1.00 93.44 74 LEU A CA 1
ATOM 600 C C . LEU A 1 74 ? -23.788 2.255 14.097 1.00 93.44 74 LEU A C 1
ATOM 602 O O . LEU A 1 74 ? -24.712 2.185 14.906 1.00 93.44 74 LEU A O 1
ATOM 606 N N . ALA A 1 75 ? -23.798 1.558 12.958 1.00 92.25 75 ALA A N 1
ATOM 607 C CA . ALA A 1 75 ? -24.898 0.669 12.598 1.00 92.25 75 ALA A CA 1
ATOM 608 C C . ALA A 1 75 ? -25.090 -0.447 13.639 1.00 92.25 75 ALA A C 1
ATOM 610 O O . ALA A 1 75 ? -26.209 -0.690 14.084 1.00 92.25 75 ALA A O 1
ATOM 611 N N . GLN A 1 76 ? -24.009 -1.099 14.082 1.00 92.31 76 GLN A N 1
ATOM 612 C CA . GLN A 1 76 ? -24.077 -2.116 15.138 1.00 92.31 76 GLN A CA 1
ATOM 613 C C . GLN A 1 76 ? -24.549 -1.529 16.476 1.00 92.31 76 GLN A C 1
ATOM 615 O O . GLN A 1 76 ? -25.393 -2.128 17.139 1.00 92.31 76 GLN A O 1
ATOM 620 N N . TYR A 1 77 ? -24.049 -0.352 16.857 1.00 91.75 77 TYR A N 1
ATOM 621 C CA . TYR A 1 77 ? -24.457 0.344 18.077 1.00 91.75 77 TYR A CA 1
ATOM 622 C C . TYR A 1 77 ? -25.958 0.673 18.068 1.00 91.75 77 TYR A C 1
ATOM 624 O O . TYR A 1 77 ? -26.668 0.369 19.027 1.00 91.75 77 TYR A O 1
ATOM 632 N N . ASN A 1 78 ? -26.472 1.201 16.956 1.00 90.81 78 ASN A N 1
ATOM 633 C CA . ASN A 1 78 ? -27.886 1.545 16.800 1.00 90.81 78 ASN A CA 1
ATOM 634 C C . ASN A 1 78 ? -28.804 0.318 16.839 1.00 90.81 78 ASN A C 1
ATOM 636 O O . ASN A 1 78 ? -29.868 0.373 17.450 1.00 90.81 78 ASN A O 1
ATOM 640 N N . ARG A 1 79 ? -28.380 -0.812 16.266 1.00 90.50 79 ARG A N 1
ATOM 641 C CA . ARG A 1 79 ? -29.126 -2.076 16.370 1.00 90.50 79 ARG A CA 1
ATOM 642 C C . ARG A 1 79 ? -29.244 -2.544 17.816 1.00 90.50 79 ARG A C 1
ATOM 644 O O . ARG A 1 79 ? -30.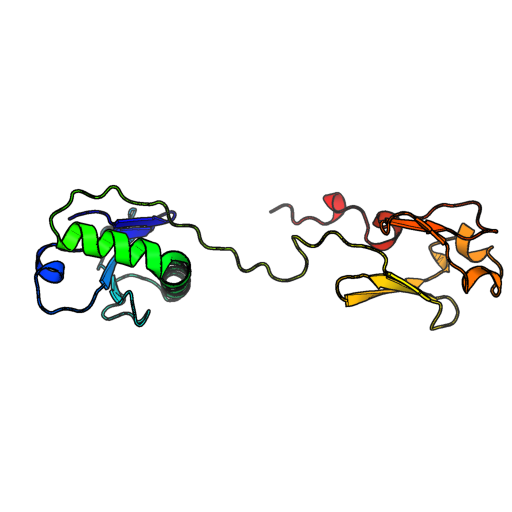328 -2.902 18.265 1.00 90.50 79 ARG A O 1
ATOM 651 N N . VAL A 1 80 ? -28.150 -2.471 18.579 1.00 89.56 80 VAL A N 1
ATOM 652 C CA . VAL A 1 80 ? -28.188 -2.757 20.021 1.00 89.56 80 VAL A CA 1
ATOM 653 C C . VAL A 1 80 ? -29.124 -1.793 20.749 1.00 89.56 80 VAL A C 1
ATOM 655 O O . VAL A 1 80 ? -29.887 -2.224 21.611 1.00 89.56 80 VAL A O 1
ATOM 658 N N . ARG A 1 81 ? -29.103 -0.505 20.391 1.00 87.69 81 ARG A N 1
ATOM 659 C CA . ARG A 1 81 ? -29.991 0.516 20.963 1.00 87.69 81 ARG A CA 1
ATOM 660 C C . ARG A 1 81 ? -31.469 0.225 20.730 1.00 87.69 81 ARG A C 1
ATOM 662 O O . ARG A 1 81 ? -32.289 0.522 21.589 1.00 87.69 81 ARG A O 1
ATOM 669 N N . GLN A 1 82 ? -31.794 -0.412 19.613 1.00 88.81 82 GLN A N 1
ATOM 670 C CA . GLN A 1 82 ? -33.141 -0.879 19.283 1.00 88.81 82 GLN A CA 1
ATOM 671 C C . GLN A 1 82 ? -33.497 -2.226 19.940 1.00 88.81 82 GLN A C 1
ATOM 673 O O . GLN A 1 82 ? -34.577 -2.762 19.707 1.00 88.81 82 GLN A O 1
ATOM 678 N N . GLY A 1 83 ? -32.613 -2.787 20.772 1.00 86.44 83 GLY A N 1
ATOM 679 C CA . GLY A 1 83 ? -32.822 -4.064 21.455 1.00 86.44 83 GLY A CA 1
ATOM 680 C C . GLY A 1 83 ? -32.510 -5.294 20.598 1.00 86.44 83 GLY A C 1
ATOM 681 O O . GLY A 1 83 ? -32.792 -6.420 21.016 1.00 86.44 83 GLY A O 1
ATOM 682 N N . GLU A 1 84 ? -31.913 -5.125 19.416 1.00 88.56 84 GLU A N 1
ATOM 683 C CA . GLU A 1 84 ? -31.535 -6.253 18.572 1.00 88.56 84 GLU A CA 1
ATOM 684 C C . GLU A 1 84 ? -30.323 -7.011 19.125 1.00 88.56 84 GLU A C 1
ATOM 686 O O . GLU A 1 84 ? -29.363 -6.449 19.661 1.00 88.56 84 GLU A O 1
ATOM 691 N N . LYS A 1 85 ? -30.316 -8.330 18.908 1.00 86.94 85 LYS A N 1
ATOM 692 C CA . LYS A 1 85 ? -29.134 -9.158 19.160 1.00 86.94 85 LYS A CA 1
ATOM 693 C C . LYS A 1 85 ? -28.125 -8.975 18.029 1.00 86.94 85 LYS A C 1
ATOM 695 O O . LYS A 1 85 ? -28.373 -9.386 16.898 1.00 86.94 85 LYS A O 1
ATOM 700 N N . VAL A 1 86 ? -26.953 -8.445 18.363 1.00 89.88 86 VAL A N 1
ATOM 701 C CA . VAL A 1 86 ? -25.825 -8.319 17.432 1.00 89.88 86 VAL A CA 1
ATOM 702 C C . VAL A 1 86 ? -24.778 -9.410 17.643 1.00 89.88 86 VAL A C 1
ATOM 704 O O . VAL A 1 86 ? -24.584 -9.912 18.753 1.00 89.88 86 VAL A O 1
ATOM 707 N N . LYS A 1 87 ? -24.079 -9.770 16.564 1.00 91.88 87 LYS A N 1
ATOM 708 C CA . LYS A 1 87 ? -22.849 -10.567 16.619 1.00 91.88 87 LYS A CA 1
ATOM 709 C C . LYS A 1 87 ? -21.658 -9.632 16.458 1.00 91.88 87 LYS A C 1
ATOM 711 O O . LYS A 1 87 ? -21.699 -8.739 15.618 1.00 91.88 87 LYS A O 1
ATOM 716 N N . ALA A 1 88 ? -20.601 -9.877 17.230 1.00 91.88 88 ALA A N 1
ATOM 717 C CA . ALA A 1 88 ? -19.395 -9.067 17.155 1.00 91.88 88 ALA A CA 1
ATOM 718 C C . ALA A 1 88 ? -18.768 -9.145 15.756 1.00 91.88 88 ALA A C 1
ATOM 720 O O . ALA A 1 88 ? -18.525 -10.242 15.247 1.00 91.88 88 ALA A O 1
ATOM 721 N N . ILE A 1 89 ? -18.481 -7.990 15.160 1.00 93.12 89 ILE A N 1
ATOM 722 C CA . ILE A 1 89 ? -17.760 -7.907 13.887 1.00 93.12 89 ILE A CA 1
ATOM 723 C C . ILE A 1 89 ? -16.248 -7.929 14.118 1.00 93.12 89 ILE A C 1
ATOM 725 O O . ILE A 1 89 ? -15.743 -7.371 15.091 1.00 93.12 89 ILE A O 1
ATOM 729 N N . THR A 1 90 ? -15.498 -8.552 13.215 1.00 92.75 90 THR A N 1
ATOM 730 C CA . THR A 1 90 ? -14.033 -8.460 13.229 1.00 92.75 90 THR A CA 1
ATOM 731 C C . THR A 1 90 ? -13.609 -7.202 12.486 1.00 92.75 90 THR A C 1
ATOM 733 O O . THR A 1 90 ? -13.800 -7.108 11.273 1.00 92.75 90 THR A O 1
ATOM 736 N N . LEU A 1 91 ? -13.033 -6.238 13.203 1.00 90.31 91 LEU A N 1
ATOM 737 C CA . LEU A 1 91 ? -12.489 -5.033 12.586 1.00 90.31 91 LEU A CA 1
ATOM 738 C C . LEU A 1 91 ? -11.207 -5.368 11.834 1.00 90.31 91 LEU A C 1
ATOM 740 O O . LEU A 1 91 ? -10.481 -6.307 12.169 1.00 90.31 91 LEU A O 1
ATOM 744 N N . LYS A 1 92 ? -10.906 -4.557 10.827 1.00 82.69 92 LYS A N 1
ATOM 745 C CA . LYS A 1 92 ? -9.623 -4.583 10.133 1.00 82.69 92 LYS A CA 1
ATOM 746 C C . LYS A 1 92 ? -9.063 -3.173 10.143 1.00 82.69 92 LYS A C 1
ATOM 748 O O . LYS A 1 92 ? -9.749 -2.232 9.749 1.00 82.69 92 LYS A O 1
ATOM 753 N N . LEU A 1 93 ? -7.809 -3.027 10.557 1.00 77.94 93 LEU A N 1
ATOM 754 C CA . LEU A 1 93 ? -7.080 -1.802 10.281 1.00 77.94 93 LEU A CA 1
ATOM 755 C C . LEU A 1 93 ? -6.699 -1.846 8.801 1.00 77.94 93 LEU A C 1
ATOM 757 O O . LEU A 1 93 ? -5.985 -2.758 8.370 1.00 77.94 93 LEU A O 1
ATOM 761 N N . LYS A 1 94 ? -7.141 -0.872 8.000 1.00 66.06 94 LYS A N 1
ATOM 762 C CA . LYS A 1 94 ? -6.443 -0.621 6.738 1.00 66.06 94 LYS A CA 1
ATOM 763 C C . LYS A 1 94 ? -5.035 -0.193 7.136 1.00 66.06 94 LYS A C 1
ATOM 765 O O . LYS A 1 94 ? -4.839 0.887 7.688 1.00 66.06 94 LYS A O 1
ATOM 770 N N . LYS A 1 95 ? -4.054 -1.076 6.937 1.00 62.59 95 LYS A N 1
ATOM 771 C CA . LYS A 1 95 ? -2.647 -0.713 7.077 1.00 62.59 95 LYS A CA 1
ATOM 772 C C . LYS A 1 95 ? -2.421 0.414 6.073 1.00 62.59 95 LYS A C 1
ATOM 774 O O . LYS A 1 95 ? -2.448 0.147 4.872 1.00 62.59 95 LYS A O 1
ATOM 779 N N . ASN A 1 96 ? -2.307 1.657 6.556 1.00 57.59 96 ASN A N 1
ATOM 780 C CA . ASN A 1 96 ? -1.808 2.763 5.741 1.00 57.59 96 ASN A CA 1
ATOM 781 C C . ASN A 1 96 ? -0.486 2.252 5.195 1.00 57.59 96 ASN A C 1
ATOM 783 O O . ASN A 1 96 ? 0.421 1.944 5.968 1.00 57.59 96 ASN A O 1
ATOM 787 N N . MET A 1 97 ? -0.447 1.988 3.897 1.00 59.22 97 MET A N 1
ATOM 788 C CA . MET A 1 97 ? 0.781 1.508 3.318 1.00 59.22 97 MET A CA 1
ATOM 789 C C . MET A 1 97 ? 1.669 2.709 3.108 1.00 59.22 97 MET A C 1
ATOM 791 O O . MET A 1 97 ? 1.308 3.638 2.392 1.00 59.22 97 MET A O 1
ATOM 795 N N . GLU A 1 98 ? 2.809 2.679 3.767 1.00 69.12 98 GLU A N 1
ATOM 796 C CA . GLU A 1 98 ? 3.881 3.613 3.499 1.00 69.12 98 GLU A CA 1
ATOM 797 C C . GLU A 1 98 ? 4.604 3.166 2.221 1.00 69.12 98 GLU A C 1
ATOM 799 O O . GLU A 1 98 ? 4.828 1.972 1.996 1.00 69.12 98 GLU A O 1
ATOM 804 N N . GLY A 1 99 ? 4.935 4.126 1.356 1.00 77.19 99 GLY A N 1
ATOM 805 C CA . GLY A 1 99 ? 5.624 3.868 0.091 1.00 77.19 99 GLY A CA 1
ATOM 806 C C . GLY A 1 99 ? 4.773 3.166 -0.981 1.00 77.19 99 GLY A C 1
ATOM 807 O O . GLY A 1 99 ? 3.551 3.276 -1.019 1.00 77.19 99 GLY A O 1
ATOM 808 N N . PHE A 1 100 ? 5.439 2.443 -1.888 1.00 83.19 100 PHE A N 1
ATOM 809 C CA . PHE A 1 100 ? 4.869 1.936 -3.150 1.00 83.19 100 PHE A CA 1
ATOM 810 C C . PHE A 1 100 ? 4.410 0.459 -3.100 1.00 83.19 100 PHE A C 1
ATOM 812 O O . PHE A 1 100 ? 4.327 -0.206 -4.127 1.00 83.19 100 PHE A O 1
ATOM 819 N N . GLY A 1 101 ? 4.091 -0.089 -1.921 1.00 73.62 101 GLY A N 1
ATOM 820 C CA . GLY A 1 101 ? 3.921 -1.541 -1.695 1.00 73.62 101 GLY A CA 1
ATOM 821 C C . GLY A 1 101 ? 2.782 -2.281 -2.434 1.00 73.62 101 GLY A C 1
ATOM 822 O O . GLY A 1 101 ? 2.638 -3.485 -2.254 1.00 73.62 101 GLY A O 1
ATOM 823 N N . ARG A 1 102 ? 1.946 -1.601 -3.231 1.00 74.25 102 ARG A N 1
ATOM 824 C CA . ARG A 1 102 ? 0.866 -2.184 -4.076 1.00 74.25 102 ARG A CA 1
ATOM 825 C C . ARG A 1 102 ? 0.872 -1.592 -5.482 1.00 74.25 102 ARG A C 1
ATOM 827 O O . ARG A 1 102 ? -0.076 -1.775 -6.237 1.00 74.25 102 ARG A O 1
ATOM 834 N N . VAL A 1 103 ? 1.914 -0.840 -5.809 1.00 85.56 103 VAL A N 1
ATOM 835 C CA . VAL A 1 103 ? 2.060 -0.236 -7.120 1.00 85.56 103 VAL A CA 1
ATOM 836 C C . VAL A 1 103 ? 2.950 -1.155 -7.930 1.00 85.56 103 VAL A C 1
ATOM 838 O O . VAL A 1 103 ? 4.116 -1.361 -7.591 1.00 85.56 103 VAL A O 1
ATOM 841 N N . THR A 1 104 ? 2.393 -1.730 -8.990 1.00 91.06 104 THR A N 1
ATOM 842 C CA . THR A 1 104 ? 3.203 -2.443 -9.970 1.00 91.06 104 THR A CA 1
ATOM 843 C C . THR A 1 104 ? 4.022 -1.402 -10.733 1.00 91.06 104 THR A C 1
ATOM 845 O O . THR A 1 104 ? 3.425 -0.547 -11.389 1.00 91.06 104 THR A O 1
ATOM 848 N N . PRO A 1 105 ? 5.365 -1.427 -10.639 1.00 93.88 105 PRO A N 1
ATOM 849 C CA . PRO A 1 105 ? 6.205 -0.495 -11.378 1.00 93.88 105 PRO A CA 1
ATOM 850 C C . PRO A 1 105 ? 5.943 -0.644 -12.881 1.00 93.88 105 PRO A C 1
ATOM 852 O O . PRO A 1 105 ? 5.883 -1.764 -13.387 1.00 93.88 105 PRO A O 1
ATOM 855 N N . ARG A 1 106 ? 5.808 0.482 -13.587 1.00 96.50 106 ARG A N 1
ATOM 856 C CA . ARG A 1 106 ? 5.676 0.528 -15.048 1.00 96.50 106 ARG A CA 1
ATOM 857 C C . ARG A 1 106 ? 6.559 1.618 -15.622 1.00 96.50 106 ARG A C 1
ATOM 859 O O . ARG A 1 106 ? 6.571 2.734 -15.109 1.00 96.50 106 ARG A O 1
ATOM 866 N N . ILE A 1 107 ? 7.308 1.282 -16.661 1.00 97.50 107 ILE A N 1
ATOM 867 C CA . ILE A 1 107 ? 8.237 2.174 -17.346 1.00 97.50 107 ILE A CA 1
ATOM 868 C C . ILE A 1 107 ? 7.436 3.147 -18.202 1.00 97.50 107 ILE A C 1
ATOM 870 O O . ILE A 1 107 ? 6.771 2.748 -19.155 1.00 97.50 107 ILE A O 1
ATOM 874 N N . LYS A 1 108 ? 7.548 4.433 -17.876 1.00 97.06 108 LYS A N 1
ATOM 875 C CA . LYS A 1 108 ? 6.947 5.531 -18.632 1.00 97.06 108 LYS A CA 1
ATOM 876 C C . LYS A 1 108 ? 7.908 6.073 -19.683 1.00 97.06 108 LYS A C 1
ATOM 878 O O . LYS A 1 108 ? 7.499 6.383 -20.798 1.00 97.06 108 LYS A O 1
ATOM 883 N N . LYS A 1 109 ? 9.182 6.244 -19.320 1.00 96.75 109 LYS A N 1
ATOM 884 C CA . LYS A 1 109 ? 10.187 6.876 -20.182 1.00 96.75 109 LYS A CA 1
ATOM 885 C C . LYS A 1 109 ? 11.601 6.463 -19.789 1.00 96.75 109 LYS A C 1
ATOM 887 O O . LYS A 1 109 ? 11.879 6.207 -18.623 1.00 96.75 109 LYS A O 1
ATOM 892 N N . VAL A 1 110 ? 12.505 6.467 -20.769 1.00 96.81 110 VAL A N 1
ATOM 893 C CA . VAL A 1 110 ? 13.951 6.346 -20.547 1.00 96.81 110 VAL A CA 1
ATOM 894 C C . VAL A 1 110 ? 14.662 7.579 -21.101 1.00 96.81 110 VAL A C 1
ATOM 896 O O . VAL A 1 110 ? 14.322 8.077 -22.175 1.00 96.81 110 VAL A O 1
ATOM 899 N N . SER A 1 111 ? 15.643 8.099 -20.365 1.00 95.69 111 SER A N 1
ATOM 900 C CA . SER A 1 111 ? 16.433 9.267 -20.761 1.00 95.69 111 SER A CA 1
ATOM 901 C C . SER A 1 111 ? 17.897 9.170 -20.314 1.00 95.69 111 SER A C 1
ATOM 903 O O . SER A 1 111 ? 18.282 8.275 -19.568 1.00 95.69 111 SER A O 1
ATOM 905 N N . PHE A 1 112 ? 18.746 10.081 -20.798 1.00 95.19 112 PHE A N 1
ATOM 906 C CA . PHE A 1 112 ? 20.190 10.102 -20.519 1.00 95.19 112 PHE A CA 1
ATOM 907 C C . PHE A 1 112 ? 20.613 11.492 -20.025 1.00 95.19 112 PHE A C 1
ATOM 909 O O . PHE A 1 112 ? 21.278 12.229 -20.755 1.00 95.19 112 PHE A O 1
ATOM 916 N N . PRO A 1 113 ? 20.202 11.892 -18.807 1.00 92.31 113 PRO A N 1
ATOM 917 C CA . PRO A 1 113 ? 20.374 13.266 -18.331 1.00 92.31 113 PRO A CA 1
ATOM 918 C C . PRO A 1 113 ? 21.830 13.616 -17.993 1.00 92.31 113 PRO A C 1
ATOM 920 O O . PRO A 1 113 ? 22.191 14.789 -17.952 1.00 92.31 113 PRO A O 1
ATOM 923 N N . LYS A 1 114 ? 22.679 12.615 -17.717 1.00 93.19 114 LYS A N 1
ATOM 924 C CA . LYS A 1 114 ? 24.090 12.795 -17.346 1.00 93.19 114 LYS A CA 1
ATOM 925 C C . LYS A 1 114 ? 24.963 11.777 -18.069 1.00 93.19 114 LYS A C 1
ATOM 927 O O . LYS A 1 114 ? 24.566 10.628 -18.249 1.00 93.19 114 LYS A O 1
ATOM 932 N N . VAL A 1 115 ? 26.180 12.179 -18.440 1.00 91.06 115 VAL A N 1
ATOM 933 C CA . VAL A 1 115 ? 27.151 11.290 -19.098 1.00 91.06 115 VAL A CA 1
ATOM 934 C C . VAL A 1 115 ? 27.392 10.041 -18.244 1.00 91.06 115 VAL A C 1
ATOM 936 O O . VAL A 1 115 ? 27.591 10.125 -17.034 1.00 91.06 115 VAL A O 1
ATOM 939 N N . GLY A 1 116 ? 27.346 8.869 -18.882 1.00 92.50 116 GLY A N 1
ATOM 940 C CA . GLY A 1 116 ? 27.557 7.582 -18.215 1.00 92.50 116 GLY A CA 1
ATOM 941 C C . GLY A 1 116 ? 26.391 7.104 -17.343 1.00 92.50 116 GLY A C 1
ATOM 942 O O . GLY A 1 116 ? 26.509 6.048 -16.720 1.00 92.50 116 GLY A O 1
ATOM 943 N N . LYS A 1 117 ? 25.270 7.834 -17.307 1.00 95.62 117 LYS A N 1
ATOM 944 C CA . LYS A 1 117 ? 24.058 7.464 -16.572 1.00 95.62 117 LYS A CA 1
ATOM 945 C C . LYS A 1 117 ? 22.843 7.471 -17.493 1.00 95.62 117 LYS A C 1
ATOM 947 O O . LYS A 1 117 ? 22.794 8.218 -18.469 1.00 95.62 117 LYS A O 1
ATOM 952 N N . PHE A 1 118 ? 21.862 6.654 -17.156 1.00 95.69 118 PHE A N 1
ATOM 953 C CA . PHE A 1 118 ? 20.536 6.704 -17.751 1.00 95.69 118 PHE A CA 1
ATOM 954 C C . PHE A 1 118 ? 19.495 6.769 -16.640 1.00 95.69 118 PHE A C 1
ATOM 956 O O . PHE A 1 118 ? 19.765 6.386 -15.502 1.00 95.69 118 PHE A O 1
ATOM 963 N N . GLN A 1 119 ? 18.343 7.330 -16.961 1.00 97.62 119 GLN A N 1
ATOM 964 C CA . GLN A 1 119 ? 17.228 7.525 -16.055 1.00 97.62 119 GLN A CA 1
ATOM 965 C C . GLN A 1 119 ? 16.017 6.783 -16.601 1.00 97.62 119 GLN A C 1
ATOM 967 O O . GLN A 1 119 ? 15.742 6.848 -17.799 1.00 97.62 119 GLN A O 1
ATOM 972 N N . VAL A 1 120 ? 15.314 6.090 -15.714 1.00 97.81 120 VAL A N 1
ATOM 973 C CA . VAL A 1 120 ? 14.038 5.436 -15.985 1.00 97.81 120 VAL A CA 1
ATOM 974 C C . VAL A 1 120 ? 12.978 6.139 -15.150 1.00 97.81 120 VAL A C 1
ATOM 976 O O . VAL A 1 120 ? 13.038 6.110 -13.920 1.00 97.81 120 VAL A O 1
ATOM 979 N N . ASP A 1 121 ? 12.025 6.767 -15.829 1.00 97.75 121 ASP A N 1
ATOM 980 C CA . ASP A 1 121 ? 10.863 7.389 -15.207 1.00 97.75 121 ASP A CA 1
ATOM 981 C C . ASP A 1 121 ? 9.737 6.358 -15.181 1.00 97.75 121 ASP A C 1
ATOM 983 O O . ASP A 1 121 ? 9.416 5.750 -16.211 1.00 97.75 121 ASP A O 1
ATOM 987 N N . LEU A 1 122 ? 9.138 6.154 -14.014 1.00 97.38 122 LEU A N 1
ATOM 988 C CA . LEU A 1 122 ? 8.025 5.235 -13.823 1.00 97.38 122 LEU A CA 1
ATOM 989 C C . LEU A 1 122 ? 6.687 5.984 -13.832 1.00 97.38 122 LEU A C 1
ATOM 991 O O . LEU A 1 122 ? 6.606 7.171 -13.511 1.00 97.38 122 LEU A O 1
ATOM 995 N N . GLU A 1 123 ? 5.613 5.289 -14.202 1.00 96.44 123 GLU A N 1
ATOM 996 C CA . GLU A 1 123 ? 4.254 5.854 -14.242 1.00 96.44 123 GLU A CA 1
ATOM 997 C C . GLU A 1 123 ? 3.777 6.358 -12.873 1.00 96.44 123 GLU A C 1
ATOM 999 O O . GLU A 1 123 ? 2.984 7.293 -12.801 1.00 96.44 123 GLU A O 1
ATOM 1004 N N . ASP A 1 124 ? 4.309 5.786 -11.793 1.00 93.19 124 ASP A N 1
ATOM 1005 C CA . ASP A 1 124 ? 4.001 6.152 -10.410 1.00 93.19 124 ASP A CA 1
ATOM 1006 C C . ASP A 1 124 ? 4.799 7.350 -9.871 1.00 93.19 124 ASP A C 1
ATOM 1008 O O . ASP A 1 124 ? 4.703 7.679 -8.688 1.00 93.19 124 ASP A O 1
ATOM 1012 N N . GLY A 1 125 ? 5.571 8.013 -10.736 1.00 95.12 125 GLY A N 1
ATOM 1013 C CA . GLY A 1 125 ? 6.309 9.232 -10.415 1.00 95.12 125 GLY A CA 1
ATOM 1014 C C . GLY A 1 125 ? 7.721 9.005 -9.879 1.00 95.12 125 GLY A C 1
ATOM 1015 O O . GLY A 1 125 ? 8.399 9.977 -9.555 1.00 95.12 125 GLY A O 1
ATOM 1016 N N . ARG A 1 126 ? 8.198 7.758 -9.784 1.00 95.88 126 ARG A N 1
ATOM 1017 C CA . ARG A 1 126 ? 9.599 7.487 -9.434 1.00 95.88 126 ARG A CA 1
ATOM 1018 C C . ARG A 1 126 ? 10.536 7.795 -10.599 1.00 95.88 126 ARG A C 1
ATOM 1020 O O . ARG A 1 126 ? 10.275 7.407 -11.733 1.00 95.88 126 ARG A O 1
ATOM 1027 N N . GLU A 1 127 ? 11.678 8.392 -10.278 1.00 97.06 127 GLU A N 1
ATOM 1028 C CA . GLU A 1 127 ? 12.788 8.608 -11.207 1.00 97.06 127 GLU A CA 1
ATOM 1029 C C . GLU A 1 127 ? 14.013 7.835 -10.718 1.00 97.06 127 GLU A C 1
ATOM 1031 O O . GLU A 1 127 ? 14.517 8.064 -9.615 1.00 97.06 127 GLU A O 1
ATOM 1036 N N . ILE A 1 128 ? 14.490 6.889 -11.524 1.00 96.75 128 ILE A N 1
ATOM 1037 C CA . ILE A 1 128 ? 15.570 5.981 -11.135 1.00 96.75 128 ILE A CA 1
ATOM 1038 C C . ILE A 1 128 ? 16.772 6.227 -12.033 1.00 96.75 128 ILE A C 1
ATOM 1040 O O . ILE A 1 128 ? 16.726 5.949 -13.228 1.00 96.75 128 ILE A O 1
ATOM 1044 N N . ILE A 1 129 ? 17.862 6.735 -11.453 1.00 97.38 129 ILE A N 1
ATOM 1045 C CA . ILE A 1 129 ? 19.102 7.032 -12.179 1.00 97.38 129 ILE A CA 1
ATOM 1046 C C . ILE A 1 129 ? 20.120 5.916 -11.945 1.00 97.38 129 ILE A C 1
ATOM 1048 O O . ILE A 1 129 ? 20.583 5.698 -10.826 1.00 97.38 129 ILE A O 1
ATOM 1052 N N . LEU A 1 130 ? 20.532 5.266 -13.029 1.00 96.44 130 LEU A N 1
ATOM 1053 C CA . LEU A 1 130 ? 21.416 4.107 -13.031 1.00 96.44 130 LEU A CA 1
ATOM 1054 C C . LEU A 1 130 ? 22.694 4.369 -13.844 1.00 96.44 130 LEU A C 1
ATOM 1056 O O . LEU A 1 130 ? 22.678 5.113 -14.830 1.00 96.44 130 LEU A O 1
ATOM 1060 N N . PRO A 1 131 ? 23.833 3.762 -13.467 1.00 96.69 131 PRO A N 1
ATOM 1061 C CA . PRO A 1 131 ? 25.060 3.847 -14.248 1.00 96.69 131 PRO A CA 1
ATOM 1062 C C . PRO A 1 131 ? 25.018 2.905 -15.460 1.00 96.69 131 PRO A C 1
ATOM 1064 O O . PRO A 1 131 ? 24.776 1.709 -15.323 1.00 96.69 131 PRO A O 1
ATOM 1067 N N . ILE A 1 132 ? 25.378 3.408 -16.644 1.00 94.56 132 ILE A N 1
ATOM 1068 C CA . ILE A 1 132 ? 25.461 2.606 -17.882 1.00 94.56 132 ILE A CA 1
ATOM 1069 C C . ILE A 1 132 ? 26.527 1.502 -17.765 1.00 94.56 132 ILE A C 1
ATOM 1071 O O . ILE A 1 132 ? 26.429 0.470 -18.418 1.00 94.56 132 ILE A O 1
ATOM 1075 N N . SER A 1 133 ? 27.544 1.674 -16.912 1.00 94.94 133 SER A N 1
ATOM 1076 C CA . SER A 1 133 ? 28.605 0.675 -16.710 1.00 94.94 133 SER A CA 1
ATOM 1077 C C . SER A 1 133 ? 28.101 -0.678 -16.200 1.00 94.94 133 SER A C 1
ATOM 1079 O O . SER A 1 133 ? 28.782 -1.679 -16.406 1.00 94.94 133 SER A O 1
ATOM 1081 N N . ARG A 1 134 ? 26.919 -0.721 -15.571 1.00 95.62 134 ARG A N 1
ATOM 1082 C CA . ARG A 1 134 ? 26.268 -1.959 -15.117 1.00 95.62 134 ARG A CA 1
ATOM 1083 C C . ARG A 1 134 ? 25.454 -2.658 -16.214 1.00 95.62 134 ARG A C 1
ATOM 1085 O O . ARG A 1 134 ? 25.009 -3.772 -15.987 1.00 95.62 134 ARG A O 1
ATOM 1092 N N . PHE A 1 135 ? 25.321 -2.046 -17.394 1.00 94.69 135 PHE A N 1
ATOM 1093 C CA . PHE A 1 135 ? 24.534 -2.541 -18.528 1.00 94.69 135 PHE A CA 1
ATOM 1094 C C . PHE A 1 135 ? 25.430 -2.645 -19.781 1.00 94.69 135 PHE A C 1
ATOM 1096 O O . PHE A 1 135 ? 25.448 -1.739 -20.622 1.00 94.69 135 PHE A O 1
ATOM 1103 N N . PRO A 1 136 ? 26.231 -3.724 -19.919 1.00 93.19 136 PRO A N 1
ATOM 1104 C CA . PRO A 1 136 ? 27.247 -3.831 -20.970 1.00 93.19 136 PRO A CA 1
ATOM 1105 C C . PRO A 1 136 ? 26.694 -3.757 -22.397 1.00 93.19 136 PRO A C 1
ATOM 1107 O O . PRO A 1 136 ? 27.354 -3.178 -23.262 1.00 93.19 136 PRO A O 1
ATOM 1110 N N . SER A 1 137 ? 25.501 -4.304 -22.657 1.00 94.25 137 SER A N 1
ATOM 1111 C CA . SER A 1 137 ? 24.876 -4.246 -23.988 1.00 94.25 137 SER A CA 1
ATOM 1112 C C . SER A 1 137 ? 24.412 -2.822 -24.321 1.00 94.25 137 SER A C 1
ATOM 1114 O O . SER A 1 137 ? 24.765 -2.309 -25.379 1.00 94.25 137 SER A O 1
ATOM 1116 N N . LEU A 1 138 ? 23.788 -2.107 -23.376 1.00 93.12 138 LEU A N 1
ATOM 1117 C CA . LEU A 1 138 ? 23.435 -0.687 -23.513 1.00 93.12 138 LEU A CA 1
ATOM 1118 C C . LEU A 1 138 ? 24.658 0.211 -23.754 1.00 93.12 138 LEU A C 1
ATOM 1120 O O . LEU A 1 138 ? 24.601 1.174 -24.522 1.00 93.12 138 LEU A O 1
ATOM 1124 N N . LYS A 1 139 ? 25.805 -0.110 -23.143 1.00 91.75 139 LYS A N 1
ATOM 1125 C CA . LYS A 1 139 ? 27.059 0.621 -23.387 1.00 91.75 139 LYS A CA 1
ATOM 1126 C C . LYS A 1 139 ? 27.474 0.586 -24.865 1.00 91.75 139 LYS A C 1
ATOM 1128 O O . LYS A 1 139 ? 28.076 1.555 -25.327 1.00 91.75 139 LYS A O 1
ATOM 1133 N N . LYS A 1 140 ? 27.139 -0.483 -25.597 1.00 92.69 140 LYS A N 1
ATOM 1134 C CA . LYS A 1 140 ? 27.432 -0.650 -27.032 1.00 92.69 140 LYS A CA 1
ATOM 1135 C C . LYS A 1 140 ? 26.426 0.067 -27.942 1.00 92.69 140 LYS A C 1
ATOM 1137 O O . LYS A 1 140 ? 26.753 0.330 -29.094 1.00 92.69 140 LYS A O 1
ATOM 1142 N N . VAL A 1 141 ? 25.247 0.427 -27.430 1.00 92.50 141 VAL A N 1
ATOM 1143 C CA . VAL A 1 141 ? 24.218 1.150 -28.193 1.00 92.50 141 VAL A CA 1
ATOM 1144 C C . VAL A 1 141 ? 24.716 2.566 -28.525 1.00 92.50 141 VAL A C 1
ATOM 1146 O O . VAL A 1 141 ? 25.134 3.280 -27.600 1.00 92.50 141 VAL A O 1
ATOM 1149 N N . PRO A 1 142 ? 24.672 3.008 -29.798 1.00 91.81 142 PRO A N 1
ATOM 1150 C CA . PRO A 1 142 ? 25.068 4.359 -30.195 1.00 91.81 142 PRO A CA 1
ATOM 1151 C C . PRO A 1 142 ? 24.240 5.452 -29.512 1.00 91.81 142 PRO A C 1
ATOM 1153 O O . PRO A 1 142 ? 23.042 5.301 -29.290 1.00 91.81 142 PRO A O 1
ATOM 1156 N N . THR A 1 143 ? 24.849 6.607 -29.237 1.00 88.56 143 THR A N 1
ATOM 1157 C CA . THR A 1 143 ? 24.170 7.732 -28.563 1.00 88.56 143 THR A CA 1
ATOM 1158 C C . THR A 1 143 ? 22.935 8.244 -29.314 1.00 88.56 143 THR A C 1
ATOM 1160 O O . THR A 1 143 ? 21.994 8.717 -28.680 1.00 88.56 143 THR A O 1
ATOM 1163 N N . SER A 1 144 ? 22.922 8.155 -30.647 1.00 89.38 144 SER A N 1
ATOM 1164 C CA . SER A 1 144 ? 21.759 8.508 -31.472 1.00 89.38 144 SER A CA 1
ATOM 1165 C C . SER A 1 144 ? 20.574 7.567 -31.243 1.00 89.38 144 SER A C 1
ATOM 1167 O O . SER A 1 144 ? 19.440 8.029 -31.141 1.00 89.38 144 SER A O 1
ATOM 1169 N N . ASP A 1 145 ? 20.849 6.271 -31.104 1.00 91.19 145 ASP A N 1
ATOM 1170 C CA . ASP A 1 145 ? 19.843 5.231 -30.884 1.00 91.19 145 ASP A CA 1
ATOM 1171 C C . ASP A 1 145 ? 19.305 5.274 -29.448 1.00 91.19 145 ASP A C 1
ATOM 1173 O O . ASP A 1 145 ? 18.107 5.171 -29.217 1.00 91.19 145 ASP A O 1
ATOM 1177 N N . ARG A 1 146 ? 20.161 5.605 -28.471 1.00 90.06 146 ARG A N 1
ATOM 1178 C CA . ARG A 1 146 ? 19.769 5.769 -27.057 1.00 90.06 146 ARG A CA 1
ATOM 1179 C C . ARG A 1 146 ? 18.598 6.730 -26.832 1.00 90.06 146 ARG A C 1
ATOM 1181 O O . ARG A 1 146 ? 17.878 6.582 -25.848 1.00 90.06 146 ARG A O 1
ATOM 1188 N N . ARG A 1 147 ? 18.411 7.715 -27.717 1.00 88.19 147 ARG A N 1
ATOM 1189 C CA . ARG A 1 147 ? 17.307 8.689 -27.647 1.00 88.19 147 ARG A CA 1
ATOM 1190 C C . ARG A 1 147 ? 15.950 8.110 -28.062 1.00 88.19 147 ARG A C 1
ATOM 1192 O O . ARG A 1 147 ? 14.941 8.761 -27.816 1.00 88.19 147 ARG A O 1
ATOM 1199 N N . HIS A 1 148 ? 15.930 6.910 -28.636 1.00 93.44 148 HIS A N 1
ATOM 1200 C CA . HIS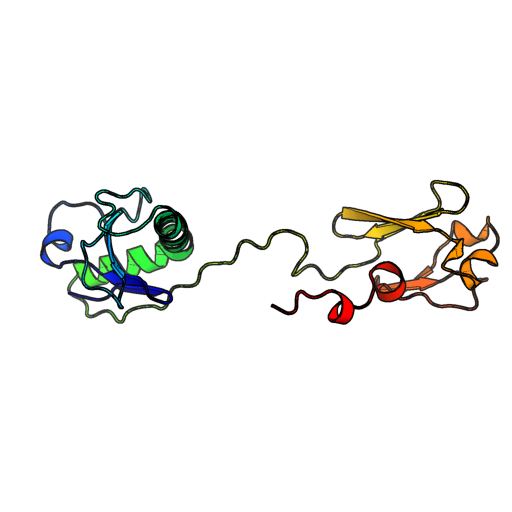 A 1 148 ? 14.743 6.234 -29.154 1.00 93.44 148 HIS A CA 1
ATOM 1201 C C . HIS A 1 148 ? 14.583 4.850 -28.496 1.00 93.44 148 HIS A C 1
ATOM 1203 O O . HIS A 1 148 ? 14.735 3.824 -29.155 1.00 93.44 148 HIS A O 1
ATOM 1209 N N . PRO A 1 149 ? 14.329 4.790 -27.175 1.00 94.25 149 PRO A N 1
ATOM 1210 C CA . PRO A 1 149 ? 14.074 3.525 -26.498 1.00 94.25 149 PRO A CA 1
ATOM 1211 C C . PRO A 1 149 ? 12.757 2.908 -26.982 1.00 94.25 149 PRO A C 1
ATOM 1213 O O . PRO A 1 149 ? 11.757 3.603 -27.165 1.00 94.25 149 PRO A O 1
ATOM 1216 N N . ILE A 1 150 ? 12.744 1.587 -27.109 1.00 96.00 150 ILE A N 1
ATOM 1217 C CA . ILE A 1 150 ? 11.547 0.790 -27.358 1.00 96.00 150 ILE A CA 1
ATOM 1218 C C . ILE A 1 150 ? 11.089 0.248 -26.004 1.00 96.00 150 ILE A C 1
ATOM 1220 O O . ILE A 1 150 ? 11.786 -0.559 -25.389 1.00 96.00 150 ILE A O 1
ATOM 1224 N N . ILE A 1 151 ? 9.932 0.708 -25.524 1.00 96.62 151 ILE A N 1
ATOM 1225 C CA . ILE A 1 151 ? 9.307 0.215 -24.290 1.00 96.62 151 ILE A CA 1
ATOM 1226 C C . ILE A 1 151 ? 8.263 -0.833 -24.681 1.00 96.62 151 ILE A C 1
ATOM 1228 O O . ILE A 1 151 ? 7.317 -0.530 -25.406 1.00 96.62 151 ILE A O 1
ATOM 1232 N N . LEU A 1 152 ? 8.425 -2.059 -24.193 1.00 94.56 152 LEU A N 1
ATOM 1233 C CA . LEU A 1 152 ? 7.505 -3.168 -24.437 1.00 94.56 152 LEU A CA 1
ATOM 1234 C C . LEU A 1 152 ? 6.600 -3.324 -23.218 1.00 94.56 152 LEU A C 1
ATOM 1236 O O . LEU A 1 152 ? 7.093 -3.481 -22.105 1.00 94.56 152 LEU A O 1
ATOM 1240 N N . ASN A 1 153 ? 5.283 -3.219 -23.420 1.00 91.88 153 ASN A N 1
ATOM 1241 C CA . ASN A 1 153 ? 4.234 -3.427 -22.408 1.00 91.88 153 ASN A CA 1
ATOM 1242 C C . ASN A 1 153 ? 4.392 -2.663 -21.075 1.00 91.88 153 ASN A C 1
ATOM 1244 O O . ASN A 1 153 ? 3.645 -2.924 -20.130 1.00 91.88 153 ASN A O 1
ATOM 1248 N N . GLY A 1 154 ? 5.308 -1.693 -20.994 1.00 91.88 154 GLY A N 1
ATOM 1249 C CA . GLY A 1 154 ? 5.663 -0.957 -19.780 1.00 91.88 154 GLY A CA 1
ATOM 1250 C C . GLY A 1 154 ? 6.520 -1.739 -18.777 1.00 91.88 154 GLY A C 1
ATOM 1251 O O . GLY A 1 154 ? 6.748 -1.233 -17.685 1.00 91.88 154 GLY A O 1
ATOM 1252 N N . ASP A 1 155 ? 6.996 -2.942 -19.099 1.00 94.00 155 ASP A N 1
ATOM 1253 C CA . ASP A 1 155 ? 7.796 -3.780 -18.188 1.00 94.00 155 ASP A CA 1
ATOM 1254 C C . ASP A 1 155 ? 9.211 -4.064 -18.697 1.00 94.00 155 ASP A C 1
ATOM 1256 O O . ASP A 1 155 ? 10.051 -4.537 -17.934 1.00 94.00 155 ASP A O 1
ATOM 1260 N N . SER A 1 156 ? 9.488 -3.754 -19.963 1.00 96.38 156 SER A N 1
ATOM 1261 C CA . SER A 1 156 ? 10.769 -4.051 -20.589 1.00 96.38 156 SER A CA 1
ATOM 1262 C C . SER A 1 156 ? 11.209 -2.918 -21.511 1.00 96.38 156 SER A C 1
ATOM 1264 O O . SER A 1 156 ? 10.384 -2.207 -22.090 1.00 96.38 156 SER A O 1
ATOM 1266 N N . ILE A 1 157 ? 12.521 -2.745 -21.652 1.00 96.50 157 ILE A N 1
ATOM 1267 C CA . ILE A 1 157 ? 13.149 -1.756 -22.529 1.00 96.50 157 ILE A CA 1
ATOM 1268 C C . ILE A 1 157 ? 14.189 -2.413 -23.424 1.00 96.50 157 ILE A C 1
ATOM 1270 O O . ILE A 1 157 ? 14.957 -3.279 -23.006 1.00 96.50 157 ILE A O 1
ATOM 1274 N N . THR A 1 158 ? 14.251 -1.952 -24.662 1.00 96.25 158 THR A N 1
ATOM 1275 C CA . THR A 1 158 ? 15.318 -2.295 -25.597 1.00 96.25 158 THR A CA 1
ATOM 1276 C C . THR A 1 158 ? 15.559 -1.136 -26.566 1.00 96.25 158 THR A C 1
ATOM 1278 O O . THR A 1 158 ? 14.925 -0.083 -26.472 1.00 96.25 158 THR A O 1
ATOM 1281 N N . TRP A 1 159 ? 16.507 -1.308 -27.477 1.00 95.56 159 TRP A N 1
ATOM 1282 C CA . TRP A 1 159 ? 16.812 -0.370 -28.553 1.00 95.56 159 TRP A CA 1
ATOM 1283 C C . TRP A 1 159 ? 17.011 -1.149 -29.847 1.00 95.56 159 TRP A C 1
ATOM 1285 O O . TRP A 1 159 ? 17.385 -2.319 -29.801 1.00 95.56 159 TRP A O 1
ATOM 1295 N N . GLU A 1 160 ? 16.814 -0.500 -30.994 1.00 92.88 160 GLU A N 1
ATOM 1296 C CA . GLU A 1 160 ? 16.941 -1.144 -32.308 1.00 92.88 160 GLU A CA 1
ATOM 1297 C C . GLU A 1 160 ? 18.319 -1.797 -32.494 1.00 92.88 160 GLU A C 1
ATOM 1299 O O . GLU A 1 160 ? 18.428 -2.895 -33.037 1.00 92.88 160 GLU A O 1
ATOM 1304 N N . LYS A 1 161 ? 19.381 -1.154 -31.990 1.00 92.50 161 LYS A N 1
ATOM 1305 C CA . LYS A 1 161 ? 20.762 -1.656 -32.070 1.00 92.50 161 LYS A CA 1
ATOM 1306 C C . LYS A 1 161 ? 21.251 -2.257 -30.753 1.00 92.50 161 LYS A C 1
ATOM 1308 O O . LYS A 1 161 ? 22.452 -2.234 -30.470 1.00 92.50 161 LYS A O 1
ATOM 1313 N N . CYS A 1 162 ? 20.340 -2.773 -29.929 1.00 91.69 162 CYS A N 1
ATOM 1314 C CA . CYS A 1 162 ? 20.658 -3.494 -28.703 1.00 91.69 162 CYS A CA 1
ATOM 1315 C C . CYS A 1 162 ? 20.324 -4.978 -28.855 1.00 91.69 162 CYS A C 1
ATOM 1317 O O . CYS A 1 162 ? 19.201 -5.342 -29.176 1.00 91.69 162 CYS A O 1
ATOM 1319 N N . ASN A 1 163 ? 21.286 -5.844 -28.541 1.00 90.31 163 ASN A N 1
ATOM 1320 C CA . ASN A 1 163 ? 21.086 -7.299 -28.563 1.00 90.31 163 ASN A CA 1
ATOM 1321 C C . ASN A 1 163 ? 20.467 -7.835 -27.259 1.00 90.31 163 ASN A C 1
ATOM 1323 O O . ASN A 1 163 ? 20.531 -9.032 -27.007 1.00 90.31 163 ASN A O 1
ATOM 1327 N N . GLU A 1 164 ? 19.960 -6.951 -26.402 1.00 94.38 164 GLU A N 1
ATOM 1328 C CA . GLU A 1 164 ? 19.459 -7.286 -25.072 1.00 94.38 164 GLU A CA 1
ATOM 1329 C C . GLU A 1 164 ? 18.106 -6.620 -24.835 1.00 94.38 164 GLU A C 1
ATOM 1331 O O . GLU A 1 164 ? 17.890 -5.473 -25.251 1.00 94.38 164 GLU A O 1
ATOM 1336 N N . VAL A 1 165 ? 17.224 -7.327 -24.133 1.00 95.81 165 VAL A N 1
ATOM 1337 C CA . VAL A 1 165 ? 15.965 -6.791 -23.615 1.00 95.81 165 VAL A CA 1
ATOM 1338 C C . VAL A 1 165 ? 16.101 -6.712 -22.104 1.00 95.81 165 VAL A C 1
ATOM 1340 O O . VAL A 1 165 ? 16.272 -7.729 -21.444 1.00 95.81 165 VAL A O 1
ATOM 1343 N N . TYR A 1 166 ? 16.035 -5.503 -21.555 1.00 96.19 166 TYR A N 1
ATOM 1344 C CA . TYR A 1 166 ? 16.109 -5.308 -20.112 1.00 96.19 166 TYR A CA 1
ATOM 1345 C C . TYR A 1 166 ? 14.711 -5.285 -19.525 1.00 96.19 166 TYR A C 1
ATOM 1347 O O . TYR A 1 166 ? 13.876 -4.477 -19.936 1.00 96.19 166 TYR A O 1
ATOM 1355 N N . HIS A 1 167 ? 14.472 -6.126 -18.535 1.00 95.81 167 HIS A N 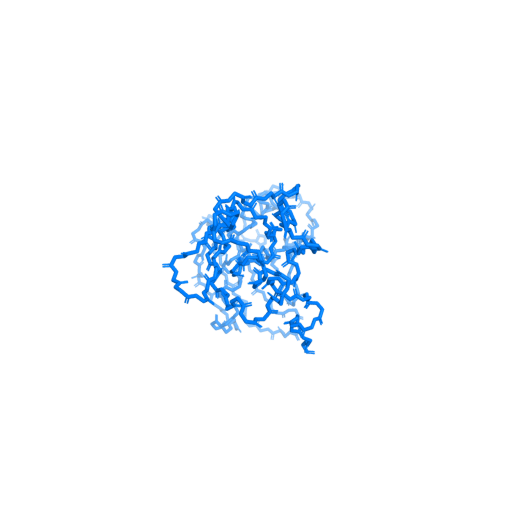1
ATOM 1356 C CA . HIS A 1 167 ? 13.228 -6.143 -17.788 1.00 95.81 167 HIS A CA 1
ATOM 1357 C C . HIS A 1 167 ? 13.289 -5.160 -16.619 1.00 95.81 167 HIS A C 1
ATOM 1359 O O . HIS A 1 167 ? 14.353 -4.740 -16.160 1.00 95.81 167 HIS A O 1
ATOM 1365 N N . ILE A 1 168 ? 12.131 -4.796 -16.081 1.00 95.12 168 ILE A N 1
ATOM 1366 C CA . ILE A 1 168 ? 12.038 -3.868 -14.953 1.00 95.12 168 ILE A CA 1
ATOM 1367 C C . ILE A 1 168 ? 12.760 -4.387 -13.698 1.00 95.12 168 ILE A C 1
ATOM 1369 O O . ILE A 1 168 ? 13.232 -3.599 -12.878 1.00 95.12 168 ILE A O 1
ATOM 1373 N N . GLN A 1 169 ? 12.914 -5.706 -13.568 1.00 94.44 169 GLN A N 1
ATOM 1374 C CA . GLN A 1 169 ? 13.702 -6.358 -12.523 1.00 94.44 169 GLN A CA 1
ATOM 1375 C C . GLN A 1 169 ? 15.206 -6.091 -12.670 1.00 94.44 169 GLN A C 1
ATOM 1377 O O . GLN A 1 169 ? 15.890 -6.007 -11.654 1.00 94.44 169 GLN A O 1
ATOM 1382 N N . ASP A 1 170 ? 15.723 -5.861 -13.880 1.00 94.88 170 ASP A N 1
ATOM 1383 C CA . ASP A 1 170 ? 17.128 -5.471 -14.082 1.00 94.88 170 ASP A CA 1
ATOM 1384 C C . ASP A 1 170 ? 17.408 -4.051 -13.558 1.00 94.88 170 ASP A C 1
ATOM 1386 O O . ASP A 1 170 ? 18.551 -3.686 -13.281 1.00 94.88 170 ASP A O 1
ATOM 1390 N N . ILE A 1 171 ? 16.352 -3.243 -13.402 1.00 95.12 171 ILE A N 1
ATOM 1391 C CA . ILE A 1 171 ? 16.392 -1.870 -12.881 1.00 95.12 171 ILE A CA 1
ATOM 1392 C C . ILE A 1 171 ? 16.139 -1.842 -11.367 1.00 95.12 171 ILE A C 1
ATOM 1394 O O . ILE A 1 171 ? 16.831 -1.127 -10.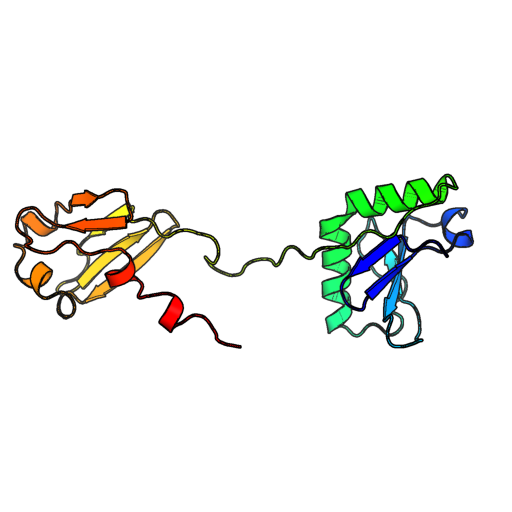643 1.00 95.12 171 ILE A O 1
ATOM 1398 N N . LEU A 1 172 ? 15.144 -2.593 -10.883 1.00 93.50 172 LEU A N 1
ATOM 1399 C CA . LEU A 1 172 ? 14.675 -2.558 -9.488 1.00 93.50 172 LEU A CA 1
ATOM 1400 C C . LEU A 1 172 ? 15.266 -3.653 -8.594 1.00 93.50 172 LEU A C 1
ATOM 1402 O O . LEU A 1 172 ? 15.157 -3.576 -7.370 1.00 93.50 172 LEU A O 1
ATOM 1406 N N . GLY A 1 173 ? 15.860 -4.680 -9.193 1.00 91.94 173 GLY A N 1
ATOM 1407 C CA . GLY A 1 173 ? 16.189 -5.928 -8.525 1.00 91.94 173 GLY A CA 1
ATOM 1408 C C . GLY A 1 173 ? 14.964 -6.812 -8.275 1.00 91.94 173 GLY A C 1
ATOM 1409 O O . GLY A 1 173 ? 13.807 -6.396 -8.371 1.00 91.94 173 GLY A O 1
ATOM 1410 N N . PHE A 1 174 ? 15.246 -8.052 -7.895 1.00 89.00 174 PHE A N 1
ATOM 1411 C CA . PHE A 1 174 ? 14.251 -9.072 -7.578 1.00 89.00 174 PHE A CA 1
ATOM 1412 C C . PHE A 1 174 ? 13.691 -8.888 -6.157 1.00 89.00 174 PHE A C 1
ATOM 1414 O O . PHE A 1 174 ? 14.481 -8.950 -5.207 1.00 89.00 174 PHE A O 1
ATOM 1421 N N . PRO A 1 175 ? 12.373 -8.661 -5.980 1.00 83.88 175 PRO A N 1
ATOM 1422 C CA . PRO A 1 175 ? 11.756 -8.420 -4.672 1.00 83.88 175 PRO A CA 1
ATOM 1423 C C . PRO A 1 175 ? 12.133 -9.442 -3.597 1.00 83.88 175 PRO A C 1
ATOM 1425 O O . PRO A 1 175 ? 12.441 -9.074 -2.466 1.00 83.88 175 PRO A O 1
ATOM 1428 N N . GLU A 1 176 ? 12.192 -10.722 -3.945 1.00 85.62 176 GLU A N 1
ATOM 1429 C CA . GLU A 1 176 ? 12.574 -11.833 -3.069 1.00 85.62 176 GLU A CA 1
ATOM 1430 C C . GLU A 1 176 ? 13.934 -11.655 -2.368 1.00 85.62 176 GLU A C 1
ATOM 1432 O O . GLU A 1 176 ? 14.150 -12.223 -1.293 1.00 85.62 176 GLU A O 1
ATOM 1437 N N . ASN A 1 177 ? 14.828 -10.833 -2.926 1.00 87.12 177 ASN A N 1
ATOM 1438 C CA . ASN A 1 177 ? 16.161 -10.585 -2.382 1.00 87.12 177 ASN A CA 1
ATOM 1439 C C . ASN A 1 177 ? 16.206 -9.458 -1.340 1.00 87.12 177 ASN A C 1
ATOM 1441 O O . ASN A 1 177 ? 17.182 -9.369 -0.599 1.00 87.12 177 ASN A O 1
ATOM 1445 N N . TYR A 1 178 ? 15.184 -8.601 -1.270 1.00 81.50 178 TYR A N 1
ATOM 1446 C CA . TYR A 1 178 ? 15.163 -7.439 -0.369 1.00 81.50 178 TYR A CA 1
ATOM 1447 C C . TYR A 1 178 ? 13.838 -7.243 0.376 1.00 81.50 178 TYR A C 1
ATOM 1449 O O . TYR A 1 178 ? 13.701 -6.291 1.147 1.00 81.50 178 TYR A O 1
ATOM 1457 N N . ILE A 1 179 ? 12.866 -8.141 0.203 1.00 78.81 179 ILE A N 1
ATOM 1458 C CA . ILE A 1 179 ? 11.725 -8.236 1.114 1.00 78.81 179 ILE A CA 1
ATOM 1459 C C . ILE A 1 179 ? 12.257 -8.514 2.522 1.00 78.81 179 ILE A C 1
ATOM 1461 O O . ILE A 1 179 ? 13.039 -9.441 2.741 1.00 78.81 179 ILE A O 1
ATOM 1465 N N . TYR A 1 180 ? 11.808 -7.705 3.482 1.00 76.31 180 TYR A N 1
ATOM 1466 C CA . TYR A 1 180 ? 12.115 -7.894 4.893 1.00 76.31 180 TYR A CA 1
ATOM 1467 C C . TYR A 1 180 ? 11.610 -9.269 5.352 1.00 76.31 180 TYR A C 1
ATOM 1469 O O . TYR A 1 180 ? 10.404 -9.515 5.420 1.00 76.31 180 TYR A O 1
ATOM 1477 N N . LYS A 1 181 ? 12.551 -10.170 5.639 1.00 73.69 181 LYS A N 1
ATOM 1478 C CA . LYS A 1 181 ? 12.302 -11.462 6.280 1.00 73.69 181 LYS A CA 1
ATOM 1479 C C . LYS A 1 181 ? 12.303 -11.180 7.781 1.00 73.69 181 LYS A C 1
ATOM 1481 O O . LYS A 1 181 ? 13.378 -11.027 8.352 1.00 73.69 181 LYS A O 1
ATOM 1486 N N . GLY A 1 182 ? 11.117 -10.937 8.338 1.00 48.91 182 GLY A N 1
ATOM 1487 C CA . GLY A 1 182 ? 10.943 -10.577 9.751 1.00 48.91 182 GLY A CA 1
ATOM 1488 C C . GLY A 1 182 ? 11.529 -11.582 10.727 1.00 48.91 182 GLY A C 1
ATOM 1489 O O . GLY A 1 182 ? 11.644 -12.770 10.350 1.00 48.91 182 GLY A O 1
#

pLDDT: mean 89.17, std 8.39, range [48.91, 97.81]

InterPro domains:
  IPR018841 Protein of unknown function DUF2442 [PF10387] (117-165)
  IPR025427 Protein of unknown function DUF4160 [PF13711] (14-77)

Foldseek 3Di:
DAFAADEDQKTWDDDLVCLLDPDAAWIWIDGNVDPWFIWIAHLVVLDTPGCTPQDPVRSVVSSQQSVVCSVSSVVSSVCVSVVHRDDYYYTDRPPPDDPCVPPDWFFDDKADPDPQWIWTATPVGDIAIDGCVLPVQSVPDDPVQSRPWDGDPRFWIDTPSGPDIGGVCNRVPDCVVPPDPD

Radius of gyration: 27.33 Å; chains: 1; bounding box: 62×25×66 Å

Secondary structure (DSSP, 8-state):
--EEEEETTEEEE--HHHHHTTPPSEEEEEETTS--PPEEEETTT--EEE-TT--HHHHHHHHHHHHHTHHHHHHHHHHHHTTPPPPPEE--------TTTT----EEEEE--STTEEEEEETTS-EEEEEGGG-HHHHHS-HHHHTS-EEETTTEEE-TT-S--EEHHHHH--GGGTS---